Protein AF-A0A7Y9J3I9-F1 (afdb_monomer)

pLDDT: mean 76.49, std 9.76, range [44.5, 88.62]

Organism: NCBI:txid663602

Radius of gyration: 12.52 Å; Cα contacts (8 Å, |Δi|>4): 37; chains: 1; bounding box: 32×19×31 Å

Secondary structure (DSSP, 8-state):
--S-TTHHHHHHHHHHHHHT-TT-S--TT--EEEEETTTTEEEEE-

Sequence (46 aa):
MNAFPDAEQDVRDSIKRVTDSPFIKNEDSVRCFVLDVATGKLNEVR

Nearest PDB structures (foldseek):
  5itm-assembly2_A  TM=5.036E-01  e=4.440E+00  Saccharolobus solfataricus
  7tkf-assembly1_I  TM=3.195E-01  e=8.663E+00  Saccharomyces cerevisiae

Foldseek 3Di:
DDPPPCPLVVQVVVLVCQVVDPVNPDSPPDWDWDQDPVVRDTDIRD

Mean predicted aligned error: 7.43 Å

InterPro domains:
  IPR036874 Carbonic anhydrase superfamily [G3DSA:3.40.1050.10] (1-46)

Structure (mmCIF, N/CA/C/O backbone):
data_AF-A0A7Y9J3I9-F1
#
_entry.id   AF-A0A7Y9J3I9-F1
#
loop_
_atom_site.group_PDB
_atom_site.id
_atom_site.type_symbol
_atom_site.label_atom_id
_atom_site.label_alt_id
_atom_site.label_comp_id
_atom_site.label_asym_id
_atom_site.label_entity_id
_atom_site.label_seq_id
_atom_site.pdbx_PDB_ins_code
_atom_site.Cartn_x
_atom_site.Cartn_y
_atom_site.Cartn_z
_atom_site.occupancy
_atom_site.B_iso_or_equiv
_atom_site.auth_seq_id
_atom_site.auth_comp_id
_atom_site.auth_asym_id
_atom_site.auth_atom_id
_atom_site.pdbx_PDB_model_num
ATOM 1 N N . MET A 1 1 ? 21.535 -8.728 -9.254 1.00 46.59 1 MET A N 1
ATOM 2 C CA . MET A 1 1 ? 21.227 -7.679 -8.262 1.00 46.59 1 MET A CA 1
ATOM 3 C C . MET A 1 1 ? 19.989 -6.959 -8.775 1.00 46.59 1 MET A C 1
ATOM 5 O O . MET A 1 1 ? 20.118 -5.975 -9.478 1.00 46.59 1 MET A O 1
ATOM 9 N N . ASN A 1 2 ? 18.803 -7.524 -8.551 1.00 44.50 2 ASN A N 1
ATOM 10 C CA . ASN A 1 2 ? 17.549 -6.891 -8.960 1.00 44.50 2 ASN A CA 1
ATOM 11 C C . ASN A 1 2 ? 16.819 -6.553 -7.668 1.00 44.50 2 ASN A C 1
ATOM 13 O O . ASN A 1 2 ? 16.402 -7.452 -6.940 1.00 44.50 2 ASN A O 1
ATOM 17 N N . ALA A 1 3 ? 16.805 -5.262 -7.340 1.00 59.56 3 ALA A N 1
ATOM 18 C CA . ALA A 1 3 ? 15.965 -4.717 -6.292 1.00 59.56 3 ALA A CA 1
ATOM 19 C C . ALA A 1 3 ? 14.518 -5.107 -6.618 1.00 59.56 3 ALA A C 1
ATOM 21 O O . ALA A 1 3 ? 14.096 -4.892 -7.747 1.00 59.56 3 ALA A O 1
ATOM 22 N N . PHE A 1 4 ? 13.850 -5.752 -5.658 1.00 57.28 4 PHE A N 1
ATOM 23 C CA . PHE A 1 4 ? 12.413 -6.038 -5.594 1.00 57.28 4 PHE A CA 1
ATOM 24 C C . PHE A 1 4 ? 11.756 -6.303 -6.960 1.00 57.28 4 PHE A C 1
ATOM 26 O O . PHE A 1 4 ? 11.351 -5.354 -7.627 1.00 57.28 4 PHE A O 1
ATOM 33 N N . PRO A 1 5 ? 11.623 -7.574 -7.389 1.00 60.16 5 PRO A N 1
ATOM 34 C CA . PRO A 1 5 ? 11.061 -7.887 -8.703 1.00 60.16 5 PRO A CA 1
ATOM 35 C C . PRO A 1 5 ? 9.631 -7.359 -8.892 1.00 60.16 5 PRO A C 1
ATOM 37 O O . PRO A 1 5 ? 9.188 -7.272 -10.031 1.00 60.16 5 PRO A O 1
ATOM 40 N N . ASP A 1 6 ? 8.941 -6.980 -7.809 1.00 69.50 6 ASP A N 1
ATOM 41 C CA . ASP A 1 6 ? 7.586 -6.450 -7.865 1.00 69.50 6 ASP A CA 1
ATOM 42 C C . ASP A 1 6 ? 7.293 -5.527 -6.661 1.00 69.50 6 ASP A C 1
ATOM 44 O O . ASP A 1 6 ? 6.805 -5.952 -5.612 1.00 69.50 6 ASP A O 1
ATOM 48 N N . ALA A 1 7 ? 7.662 -4.247 -6.773 1.00 71.31 7 ALA A N 1
ATOM 49 C CA . ALA A 1 7 ? 7.404 -3.249 -5.727 1.00 71.31 7 ALA A CA 1
ATOM 50 C C . ALA A 1 7 ? 5.901 -3.086 -5.434 1.00 71.31 7 ALA A C 1
ATOM 52 O O . ALA A 1 7 ? 5.520 -2.755 -4.313 1.00 71.31 7 ALA A O 1
ATOM 53 N N . GLU A 1 8 ? 5.037 -3.35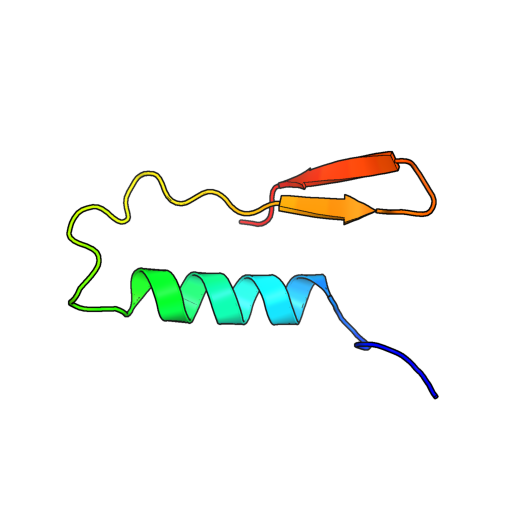2 -6.417 1.00 72.25 8 GLU A N 1
ATOM 54 C CA . GLU A 1 8 ? 3.592 -3.336 -6.205 1.00 72.25 8 GLU A CA 1
ATOM 55 C C . GLU A 1 8 ? 3.136 -4.502 -5.323 1.00 72.25 8 GLU A C 1
ATOM 57 O O . GLU A 1 8 ? 2.251 -4.325 -4.483 1.00 72.25 8 GLU A O 1
AT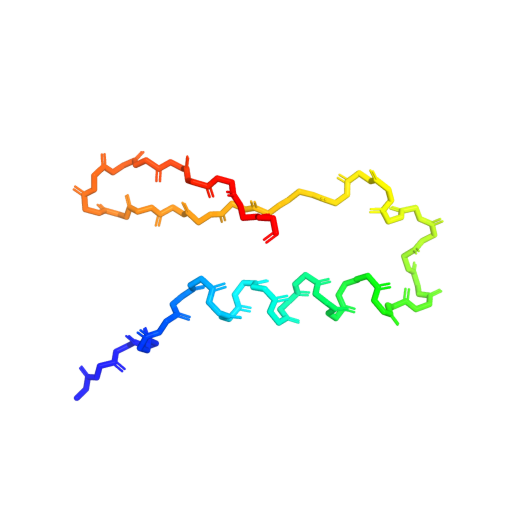OM 62 N N . GLN A 1 9 ? 3.744 -5.682 -5.477 1.00 75.88 9 GLN A N 1
ATOM 63 C CA . GLN A 1 9 ? 3.438 -6.830 -4.628 1.00 75.88 9 GLN A CA 1
ATOM 64 C C . GLN A 1 9 ? 3.875 -6.607 -3.174 1.00 75.88 9 GLN A C 1
ATOM 66 O O . GLN A 1 9 ? 3.114 -6.909 -2.258 1.00 75.88 9 GLN A O 1
ATOM 71 N N . ASP A 1 10 ? 5.051 -6.015 -2.955 1.00 77.44 10 ASP A N 1
ATOM 72 C CA . ASP A 1 10 ? 5.552 -5.710 -1.606 1.00 77.44 10 ASP A CA 1
ATOM 73 C C . ASP A 1 10 ? 4.678 -4.661 -0.887 1.00 77.44 10 ASP A C 1
ATOM 75 O O . ASP A 1 10 ? 4.385 -4.769 0.311 1.00 77.44 10 ASP A O 1
ATOM 79 N N . VAL A 1 11 ? 4.170 -3.677 -1.640 1.00 80.00 11 VAL A N 1
ATOM 80 C CA . VAL A 1 11 ? 3.207 -2.695 -1.125 1.00 80.00 11 VAL A CA 1
ATOM 81 C C . VAL A 1 11 ? 1.863 -3.349 -0.800 1.00 80.00 11 VAL A C 1
ATOM 83 O O . VAL A 1 11 ? 1.318 -3.072 0.267 1.00 80.00 11 VAL A O 1
ATOM 86 N N . ARG A 1 12 ? 1.348 -4.259 -1.640 1.00 81.56 12 ARG A N 1
ATOM 87 C CA . ARG A 1 12 ? 0.127 -5.032 -1.334 1.00 81.56 12 ARG A CA 1
ATOM 88 C C . ARG A 1 12 ? 0.263 -5.866 -0.062 1.00 81.56 12 ARG A C 1
ATOM 90 O O . ARG A 1 12 ? -0.631 -5.840 0.785 1.00 81.56 12 ARG A O 1
ATOM 97 N N . ASP A 1 13 ? 1.388 -6.552 0.113 1.00 81.50 13 ASP A N 1
ATOM 98 C CA . ASP A 1 13 ? 1.642 -7.358 1.310 1.00 81.50 13 ASP A CA 1
ATOM 99 C C . ASP A 1 13 ? 1.766 -6.482 2.569 1.00 81.50 13 ASP A C 1
ATOM 101 O O . ASP A 1 13 ? 1.308 -6.859 3.653 1.00 81.50 13 ASP A O 1
ATOM 105 N N . SER A 1 14 ? 2.328 -5.278 2.431 1.00 81.50 14 SER A N 1
ATOM 106 C CA . SER A 1 14 ? 2.386 -4.291 3.512 1.00 81.50 14 SER A CA 1
ATOM 107 C C . SER A 1 14 ? 1.007 -3.738 3.875 1.00 81.50 14 SER A C 1
ATOM 109 O O . SER A 1 14 ? 0.695 -3.673 5.064 1.00 81.50 14 SER A O 1
ATOM 111 N N . ILE A 1 15 ? 0.155 -3.413 2.890 1.00 81.06 15 ILE A N 1
ATOM 112 C CA . ILE A 1 15 ? -1.248 -3.019 3.127 1.00 81.06 15 ILE A CA 1
ATOM 113 C C . ILE A 1 15 ? -1.952 -4.111 3.920 1.00 81.06 15 ILE A C 1
ATOM 115 O O . ILE A 1 15 ? -2.530 -3.836 4.965 1.00 81.06 15 ILE A O 1
ATOM 119 N N . LYS A 1 16 ? -1.829 -5.366 3.475 1.00 82.50 16 LYS A N 1
ATOM 120 C CA . LYS A 1 16 ? -2.463 -6.501 4.141 1.00 82.50 16 LYS A CA 1
ATOM 121 C C . LYS A 1 16 ? -2.038 -6.626 5.604 1.00 82.50 16 LYS A C 1
ATOM 123 O O . LYS A 1 16 ? -2.877 -6.877 6.456 1.00 82.50 16 LYS A O 1
ATOM 128 N N . ARG A 1 17 ? -0.761 -6.401 5.926 1.00 83.19 17 ARG A N 1
ATOM 129 C CA . ARG A 1 17 ? -0.283 -6.399 7.323 1.00 83.19 17 ARG A CA 1
ATOM 130 C C . ARG A 1 17 ? -0.840 -5.248 8.151 1.00 83.19 17 ARG A C 1
ATOM 132 O O . ARG A 1 17 ? -1.072 -5.428 9.341 1.00 83.19 17 ARG A O 1
ATOM 139 N N . VAL A 1 18 ? -0.992 -4.074 7.546 1.00 80.12 18 VAL A N 1
ATOM 140 C CA . VAL A 1 18 ? -1.565 -2.890 8.196 1.00 80.12 18 VAL A CA 1
ATOM 141 C C . VAL A 1 18 ? -3.052 -3.123 8.482 1.00 80.12 18 VAL A C 1
ATOM 143 O O . VAL A 1 18 ? -3.478 -2.838 9.592 1.00 80.12 18 VAL A O 1
ATOM 146 N N . THR A 1 19 ? -3.800 -3.701 7.537 1.00 76.25 19 THR A N 1
ATOM 147 C CA . THR A 1 19 ? -5.235 -4.028 7.669 1.00 76.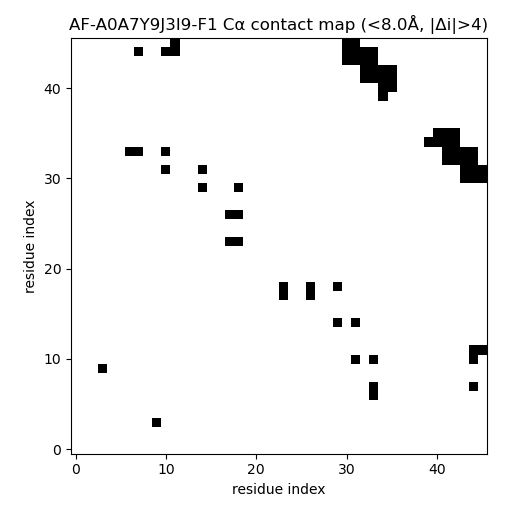25 19 THR A CA 1
ATOM 148 C C . THR A 1 19 ? -5.518 -5.297 8.486 1.00 76.25 19 THR A C 1
ATOM 150 O O . THR A 1 19 ? -6.615 -5.497 8.977 1.00 76.25 19 THR A O 1
ATOM 153 N N . ASP A 1 20 ? -4.556 -6.204 8.644 1.00 81.06 20 ASP A N 1
ATOM 154 C CA . ASP A 1 20 ? -4.720 -7.365 9.532 1.00 81.06 20 ASP A CA 1
ATOM 155 C C . ASP A 1 20 ? -4.248 -7.037 10.975 1.00 81.06 20 ASP A C 1
ATOM 157 O O . ASP A 1 20 ? -4.184 -7.921 11.835 1.00 81.06 20 ASP A O 1
ATOM 161 N N . SER A 1 21 ? -3.874 -5.780 11.264 1.00 76.81 21 SER A N 1
ATOM 162 C CA . SER A 1 21 ? -3.269 -5.381 12.537 1.00 76.81 21 SER A CA 1
ATOM 163 C C . SER A 1 21 ? -4.325 -4.973 13.571 1.00 76.81 21 SER A C 1
ATOM 165 O O . SER A 1 21 ? -4.933 -3.911 13.450 1.00 76.81 21 SER A O 1
ATOM 167 N N . PRO A 1 22 ? -4.449 -5.686 14.708 1.00 78.19 22 PRO A N 1
ATOM 168 C CA . PRO A 1 22 ? -5.430 -5.357 15.749 1.00 78.19 22 PRO A CA 1
ATOM 169 C C . PRO A 1 22 ? -5.151 -4.021 16.467 1.00 78.19 22 PRO A C 1
ATOM 171 O O . PRO A 1 22 ? -5.921 -3.605 17.334 1.00 78.19 22 PRO A O 1
ATOM 174 N N . PHE A 1 23 ? -4.036 -3.356 16.149 1.00 78.56 23 PHE A N 1
ATOM 175 C CA . PHE A 1 23 ? -3.649 -2.062 16.709 1.00 78.56 23 PHE A CA 1
ATOM 176 C C . PHE A 1 23 ? -4.161 -0.873 15.887 1.00 78.56 23 PHE A C 1
ATOM 178 O O . PHE A 1 23 ? -4.156 0.255 16.386 1.00 78.56 23 PHE A O 1
ATOM 185 N N . ILE A 1 24 ? -4.607 -1.098 14.648 1.00 72.94 24 ILE A N 1
ATOM 186 C CA . ILE A 1 24 ? -5.122 -0.044 13.778 1.00 72.94 24 ILE A CA 1
ATOM 187 C C . ILE A 1 24 ? -6.642 -0.057 13.870 1.00 72.94 24 ILE A C 1
ATOM 189 O O . ILE A 1 24 ? -7.337 -0.893 13.320 1.00 72.94 24 ILE A O 1
ATOM 193 N N . LYS A 1 25 ? -7.176 0.892 14.639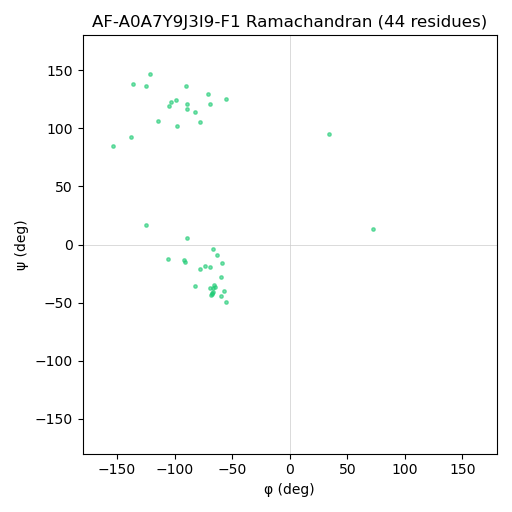 1.00 71.31 25 LYS A N 1
ATOM 194 C CA . LYS A 1 25 ? -8.604 0.933 14.984 1.00 71.31 25 LYS A CA 1
ATOM 195 C C . LYS A 1 25 ? -9.516 1.377 13.831 1.00 71.31 25 LYS A C 1
ATOM 197 O O . LYS A 1 25 ? -10.721 1.186 13.925 1.00 71.31 25 LYS A O 1
ATOM 202 N N . ASN A 1 26 ? -8.954 2.028 12.809 1.00 70.44 26 ASN A N 1
ATOM 203 C CA . ASN A 1 26 ? -9.675 2.580 11.660 1.00 70.44 26 ASN A CA 1
ATOM 204 C C . ASN A 1 26 ? -8.883 2.290 10.380 1.00 70.44 26 ASN A C 1
ATOM 206 O O . ASN A 1 26 ? -7.997 3.059 10.002 1.00 70.44 26 ASN A O 1
ATOM 210 N N . GLU A 1 27 ? -9.189 1.176 9.730 1.00 71.56 27 GLU A N 1
ATOM 211 C CA . GLU A 1 27 ? -8.492 0.724 8.520 1.00 71.56 27 GLU A CA 1
ATOM 212 C C . GLU A 1 27 ? -9.171 1.228 7.234 1.00 71.56 27 GLU A C 1
ATOM 214 O O . GLU A 1 27 ? -8.553 1.250 6.172 1.00 71.56 27 GLU A O 1
ATOM 219 N N . ASP A 1 28 ? -10.400 1.749 7.342 1.00 69.94 28 ASP A N 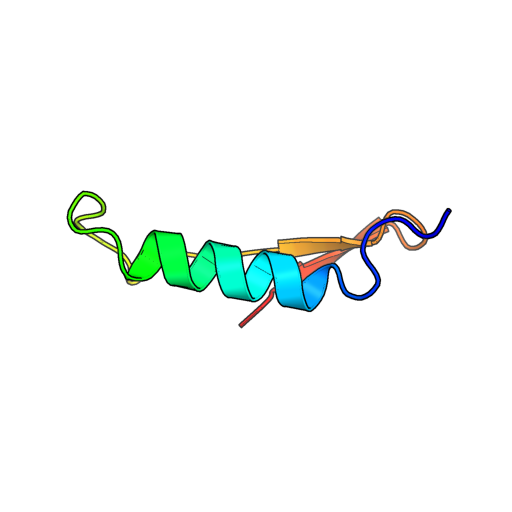1
A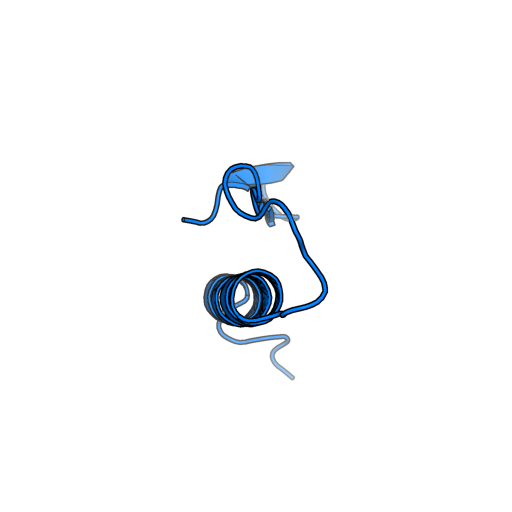TOM 220 C CA . ASP A 1 28 ? -11.257 2.191 6.227 1.00 69.94 28 ASP A CA 1
ATOM 221 C C . ASP A 1 28 ? -10.698 3.365 5.394 1.00 69.94 28 ASP A C 1
ATOM 223 O O . ASP A 1 28 ? -11.260 3.734 4.364 1.00 69.94 28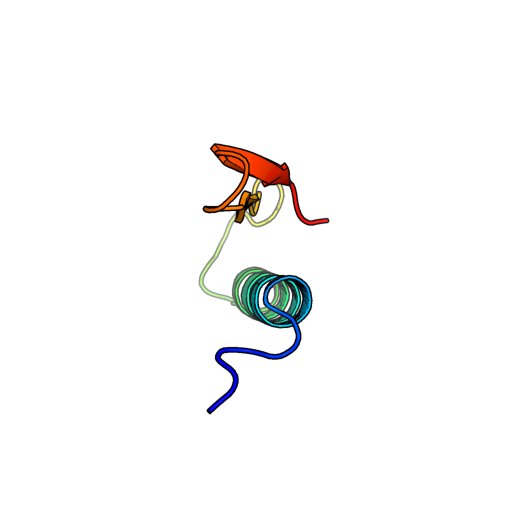 ASP A O 1
ATOM 227 N N . SER A 1 29 ? -9.610 4.004 5.833 1.00 75.56 29 SER A N 1
ATOM 228 C CA . SER A 1 29 ? -8.956 5.113 5.116 1.00 75.56 29 SER A CA 1
ATOM 229 C C . SER A 1 29 ? -7.470 4.894 4.844 1.00 75.56 29 SER A C 1
ATOM 231 O O . SER A 1 29 ? -6.761 5.846 4.505 1.00 75.56 29 SER A O 1
ATOM 233 N N . VAL A 1 30 ? -6.985 3.657 4.953 1.00 76.88 30 VAL A N 1
ATOM 234 C CA . VAL A 1 30 ? -5.618 3.326 4.547 1.00 76.88 30 VAL A CA 1
ATOM 235 C C . VAL A 1 30 ? -5.519 3.425 3.023 1.00 76.88 30 VAL A C 1
ATOM 237 O O . VAL A 1 30 ? -6.245 2.758 2.292 1.00 76.88 30 VAL A O 1
ATOM 240 N N . ARG A 1 31 ? -4.621 4.289 2.542 1.00 81.62 31 ARG A N 1
ATOM 241 C CA . ARG A 1 31 ? -4.284 4.435 1.121 1.00 81.62 31 ARG A CA 1
ATOM 242 C C . ARG A 1 31 ? -2.794 4.251 0.944 1.00 81.62 31 ARG A C 1
ATOM 244 O O . ARG A 1 31 ? -2.009 4.817 1.706 1.00 81.62 31 ARG A O 1
ATOM 251 N N . CYS A 1 32 ? -2.413 3.506 -0.081 1.00 80.56 32 CYS A N 1
ATOM 252 C CA . CYS A 1 32 ? -1.020 3.248 -0.388 1.00 80.56 32 CYS A CA 1
ATOM 253 C C . CYS A 1 32 ? -0.679 3.719 -1.789 1.00 80.56 32 CYS A C 1
ATOM 255 O O . CYS A 1 32 ? -1.500 3.679 -2.701 1.00 80.56 32 CYS A O 1
ATOM 257 N N . PHE A 1 33 ? 0.556 4.182 -1.938 1.00 85.94 33 PHE A N 1
ATOM 258 C CA . PHE A 1 33 ? 1.039 4.780 -3.167 1.00 85.94 33 PHE A CA 1
ATOM 259 C C . PHE A 1 33 ? 2.433 4.255 -3.483 1.00 85.94 33 PHE A C 1
ATOM 261 O O . PHE A 1 33 ? 3.286 4.173 -2.599 1.00 85.94 33 PHE A O 1
ATOM 268 N N . VAL A 1 34 ? 2.668 3.951 -4.753 1.00 84.56 34 VAL A N 1
ATOM 269 C CA . VAL A 1 34 ? 3.981 3.621 -5.302 1.00 84.56 34 VAL A CA 1
ATOM 270 C C . VAL A 1 34 ? 4.477 4.823 -6.089 1.00 84.56 34 VAL A C 1
ATOM 272 O O . VAL A 1 34 ? 3.839 5.254 -7.050 1.00 84.56 34 VAL A O 1
ATOM 275 N N . LEU A 1 35 ? 5.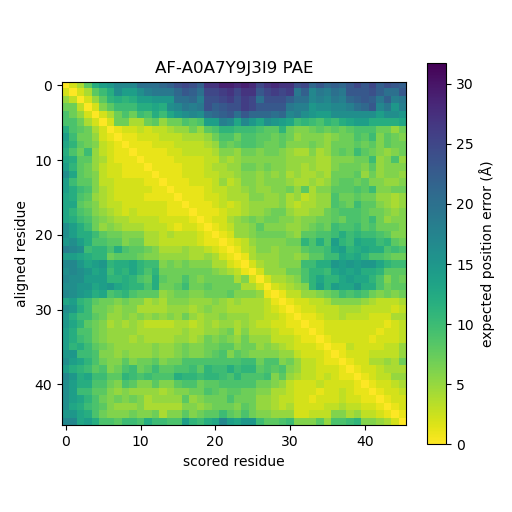616 5.374 -5.672 1.00 84.50 35 LEU A N 1
ATOM 276 C CA . LEU A 1 35 ? 6.326 6.395 -6.431 1.00 84.50 35 LEU A CA 1
ATOM 277 C C . LEU A 1 35 ? 7.179 5.718 -7.505 1.00 84.50 35 LEU A C 1
ATOM 279 O O . LEU A 1 35 ? 8.161 5.044 -7.196 1.00 84.50 35 LEU A O 1
ATOM 283 N N . ASP A 1 36 ? 6.837 5.954 -8.764 1.00 83.75 36 ASP A N 1
ATOM 284 C CA . ASP A 1 36 ? 7.713 5.647 -9.883 1.00 83.75 36 ASP A CA 1
ATOM 285 C C . ASP A 1 36 ? 8.783 6.741 -9.986 1.00 83.75 36 ASP A C 1
ATOM 287 O O . ASP A 1 36 ? 8.517 7.862 -10.417 1.00 83.75 36 ASP A O 1
ATOM 291 N N . VAL A 1 37 ? 10.009 6.420 -9.572 1.00 82.81 37 VAL A N 1
ATOM 292 C CA . VAL A 1 37 ? 11.149 7.351 -9.591 1.00 82.81 37 VAL A CA 1
ATOM 293 C C . VAL A 1 37 ? 11.629 7.697 -11.003 1.00 82.81 37 VAL A C 1
ATOM 295 O O . VAL A 1 37 ? 12.307 8.707 -11.174 1.00 82.81 37 VAL A O 1
ATOM 298 N N . ALA A 1 38 ? 11.289 6.892 -12.014 1.00 84.19 38 ALA A N 1
ATOM 299 C CA . ALA A 1 38 ? 11.673 7.149 -13.398 1.00 84.19 38 ALA A CA 1
ATOM 300 C C . ALA A 1 38 ? 10.731 8.156 -14.071 1.00 84.19 38 ALA A C 1
ATOM 302 O O . ALA A 1 38 ? 11.174 8.973 -14.876 1.00 84.19 38 ALA A O 1
ATOM 303 N N . THR A 1 39 ? 9.438 8.117 -13.735 1.00 84.12 39 THR A N 1
ATOM 304 C CA . THR A 1 39 ? 8.424 9.013 -14.322 1.00 84.12 39 THR A CA 1
ATOM 305 C C . THR A 1 39 ? 7.952 10.119 -13.378 1.00 84.12 39 THR A C 1
ATOM 307 O O . THR A 1 39 ? 7.294 11.060 -13.820 1.00 84.12 39 THR A O 1
ATOM 310 N N . GLY A 1 40 ? 8.278 10.025 -12.087 1.00 88.62 40 GLY A N 1
ATOM 311 C CA . GLY A 1 40 ? 7.819 10.935 -11.036 1.00 88.62 40 GLY A CA 1
ATOM 312 C C . GLY A 1 40 ? 6.341 10.769 -10.670 1.00 88.62 40 GLY A C 1
ATOM 313 O O . GLY A 1 40 ? 5.769 11.651 -10.030 1.00 88.62 40 GLY A O 1
ATOM 314 N N . LYS A 1 41 ? 5.692 9.681 -11.098 1.00 87.12 41 LYS A N 1
ATOM 315 C CA . LYS A 1 41 ? 4.259 9.457 -10.875 1.00 87.12 41 LYS A CA 1
ATOM 316 C C . LYS A 1 41 ? 4.012 8.706 -9.573 1.00 87.12 41 LYS A C 1
ATOM 318 O O . LYS A 1 41 ? 4.677 7.715 -9.292 1.00 87.12 41 LYS A O 1
ATOM 323 N N . LEU A 1 42 ? 3.013 9.147 -8.811 1.00 88.12 4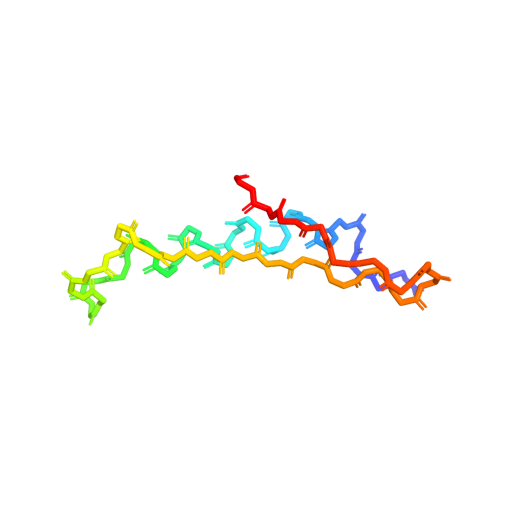2 LEU A N 1
ATOM 324 C CA . LEU A 1 42 ? 2.425 8.344 -7.740 1.00 88.12 42 LEU A CA 1
ATOM 325 C C . LEU A 1 42 ? 1.288 7.504 -8.317 1.00 88.12 42 LEU A C 1
ATOM 327 O O . LEU A 1 42 ? 0.312 8.056 -8.823 1.00 88.12 42 LEU A O 1
ATOM 331 N N . ASN A 1 43 ? 1.397 6.189 -8.193 1.00 85.50 43 ASN A N 1
ATOM 332 C CA . ASN A 1 43 ? 0.325 5.260 -8.518 1.00 85.50 43 ASN A CA 1
ATOM 333 C C . ASN A 1 43 ? -0.309 4.780 -7.215 1.00 85.50 43 ASN A C 1
ATOM 335 O O . ASN A 1 43 ? 0.385 4.262 -6.344 1.00 85.50 43 ASN A O 1
ATOM 339 N N . GLU A 1 44 ? -1.613 4.989 -7.057 1.00 84.94 44 GLU A N 1
ATOM 340 C CA . GLU A 1 44 ? -2.351 4.444 -5.917 1.00 84.94 44 GLU A CA 1
ATOM 341 C C . GLU A 1 44 ? -2.490 2.924 -6.079 1.00 84.94 44 GLU A C 1
ATOM 343 O O . GLU A 1 44 ? -2.906 2.443 -7.134 1.00 84.94 44 GLU A O 1
ATOM 348 N N . VAL A 1 45 ? -2.136 2.180 -5.031 1.00 77.69 45 VAL A N 1
ATOM 349 C CA . VAL A 1 45 ? -2.232 0.719 -4.980 1.00 77.69 45 VAL A CA 1
ATOM 350 C C . VAL A 1 45 ? -3.513 0.346 -4.239 1.00 77.69 45 VAL A C 1
ATOM 352 O O . VAL A 1 45 ? -3.717 0.783 -3.105 1.00 77.69 45 VAL A O 1
ATOM 355 N N . ARG A 1 46 ? -4.365 -0.447 -4.895 1.00 69.12 46 ARG A N 1
ATOM 356 C CA . ARG A 1 46 ? -5.584 -1.043 -4.328 1.00 69.12 46 ARG A CA 1
ATOM 357 C C . ARG A 1 46 ? -5.413 -2.535 -4.087 1.00 69.12 46 ARG A C 1
ATOM 359 O O . ARG A 1 46 ? -4.605 -3.161 -4.815 1.00 69.12 46 ARG A O 1
#

Solvent-accessible surface area (backbone atoms only — not comparable to full-atom values): 3136 Å² total; per-residue (Å²): 142,75,80,65,96,47,64,68,57,55,50,51,55,49,50,51,53,56,68,71,33,93,84,53,90,72,57,93,76,75,80,47,70,47,73,39,82,90,77,73,42,74,43,78,61,131